Protein AF-A0A662J1Z6-F1 (afdb_mono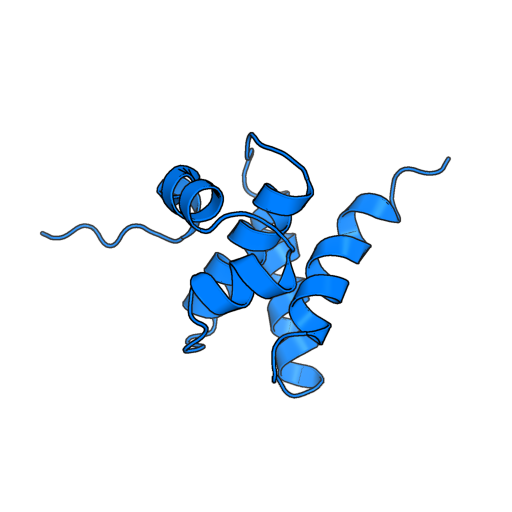mer_lite)

Foldseek 3Di:
DPDPCLLLVLLLQLLVLDPDDPVVSVQLSVQLVVLVVPDDDDDDSLLSSLLSSLLSCVVVVHPDDSVSSCVSSVHDSVSNVVVPVRNPDPPPD

Radius of gyration: 12.48 Å; chains: 1; bounding box: 24×46×29 Å

Sequence (93 aa):
MLALTSRLGLPASIASKLCASGELRARLVSEALSILASKRIKGSPRSIAALAIYAAARKLGLHILREQVAEAAGVSITTMRRGRELAGGEQRG

pLDDT: mean 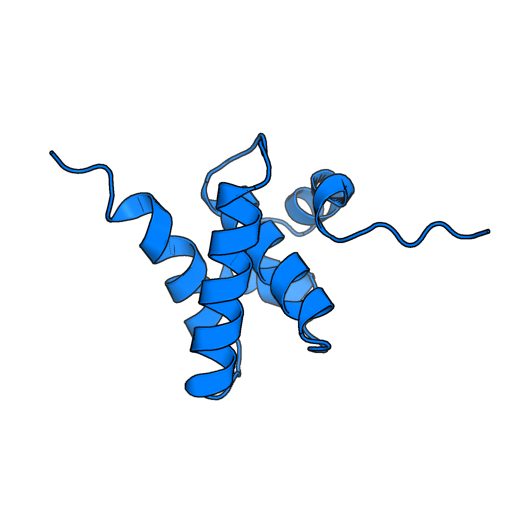78.16, std 16.23, range [35.97, 92.5]

Structure (mmCIF, N/CA/C/O backbone):
data_AF-A0A662J1Z6-F1
#
_entry.id   AF-A0A662J1Z6-F1
#
loop_
_atom_site.group_PDB
_atom_site.id
_atom_site.type_symbol
_atom_site.label_atom_id
_atom_site.label_alt_id
_atom_site.label_comp_id
_atom_site.label_asym_id
_atom_site.label_entity_id
_atom_site.label_seq_id
_atom_site.pdbx_PDB_ins_code
_atom_site.Cartn_x
_atom_site.Cartn_y
_atom_site.Cartn_z
_atom_site.occupancy
_atom_site.B_iso_or_equiv
_atom_site.auth_seq_id
_atom_site.auth_comp_id
_atom_site.auth_asym_id
_atom_site.auth_atom_id
_atom_site.pdbx_PDB_model_num
ATOM 1 N N . MET A 1 1 ? -10.667 -18.775 -15.144 1.00 42.22 1 MET A N 1
ATOM 2 C CA . MET A 1 1 ? -11.122 -17.797 -14.125 1.00 42.22 1 MET A CA 1
ATOM 3 C C . MET A 1 1 ? -10.067 -17.649 -13.017 1.00 42.22 1 MET A C 1
ATOM 5 O O . MET A 1 1 ? -10.193 -18.292 -11.990 1.00 42.22 1 MET A O 1
ATOM 9 N N . LEU A 1 2 ? -9.007 -16.849 -13.207 1.00 44.91 2 LEU A N 1
ATOM 10 C CA . LEU A 1 2 ? -7.917 -16.671 -12.216 1.00 44.91 2 LEU A CA 1
ATOM 11 C C . LEU A 1 2 ? -7.346 -15.232 -12.257 1.00 44.91 2 LEU A C 1
ATOM 13 O O . LEU A 1 2 ? -6.152 -15.028 -12.424 1.00 44.91 2 LEU A O 1
ATOM 17 N N . ALA A 1 3 ? -8.201 -14.206 -12.171 1.00 45.06 3 ALA A N 1
ATOM 18 C CA . ALA A 1 3 ? -7.752 -12.802 -12.220 1.00 45.06 3 ALA A CA 1
ATOM 19 C C . ALA A 1 3 ? -8.258 -11.920 -11.060 1.00 45.06 3 ALA A C 1
ATOM 21 O O . ALA A 1 3 ? -8.013 -10.714 -11.064 1.00 45.06 3 ALA A O 1
ATOM 22 N N . LEU A 1 4 ? -8.952 -12.489 -10.062 1.00 44.50 4 LEU A N 1
ATOM 23 C CA . LEU A 1 4 ? -9.423 -11.726 -8.893 1.00 44.50 4 LEU A CA 1
ATOM 24 C C . LEU A 1 4 ? -8.471 -11.780 -7.687 1.00 44.50 4 LEU A C 1
ATOM 26 O O . LEU A 1 4 ? -8.374 -10.800 -6.951 1.00 44.50 4 LEU A O 1
ATOM 30 N N . THR A 1 5 ? -7.711 -12.863 -7.501 1.00 48.12 5 THR A N 1
ATOM 31 C CA . THR A 1 5 ? -6.786 -13.005 -6.357 1.00 48.12 5 THR A CA 1
ATOM 32 C C . THR A 1 5 ? -5.592 -12.050 -6.438 1.00 48.12 5 THR A C 1
ATOM 34 O O . THR A 1 5 ? -5.070 -11.606 -5.417 1.00 48.12 5 THR A O 1
ATOM 37 N N . SER A 1 6 ? -5.201 -11.646 -7.647 1.00 50.75 6 SER A N 1
ATOM 38 C CA . SER A 1 6 ? -4.038 -10.783 -7.888 1.00 50.75 6 SER A CA 1
ATOM 39 C C . SER A 1 6 ? -4.270 -9.324 -7.476 1.00 50.75 6 SER A C 1
ATOM 41 O O . SER A 1 6 ? -3.318 -8.627 -7.131 1.00 50.75 6 SER A O 1
ATOM 43 N N . ARG A 1 7 ? -5.522 -8.841 -7.509 1.00 51.91 7 ARG A N 1
ATOM 44 C CA . ARG A 1 7 ? -5.846 -7.427 -7.233 1.00 51.91 7 ARG A CA 1
ATOM 45 C C . ARG A 1 7 ? -6.031 -7.124 -5.747 1.00 51.91 7 ARG A C 1
ATOM 47 O O . ARG A 1 7 ? -5.719 -6.017 -5.322 1.00 51.91 7 ARG A O 1
ATOM 54 N N . LEU A 1 8 ? -6.484 -8.104 -4.965 1.00 55.50 8 LEU A N 1
ATOM 55 C CA . LEU A 1 8 ? -6.730 -7.950 -3.526 1.00 55.50 8 LEU A CA 1
ATOM 56 C C . LEU A 1 8 ? -5.513 -8.329 -2.662 1.00 55.50 8 LEU A C 1
ATOM 58 O O . LEU A 1 8 ? -5.352 -7.800 -1.565 1.00 55.50 8 LEU A O 1
ATOM 62 N N . GLY A 1 9 ? -4.633 -9.211 -3.152 1.00 73.56 9 GLY A N 1
ATOM 63 C CA . GLY A 1 9 ? -3.519 -9.739 -2.355 1.00 73.56 9 GLY A CA 1
ATOM 64 C C . GLY A 1 9 ? -2.359 -8.762 -2.137 1.00 73.56 9 GLY A C 1
ATOM 65 O O . GLY A 1 9 ? -1.741 -8.765 -1.074 1.00 73.56 9 GLY A O 1
ATOM 66 N N . LEU A 1 10 ? -2.066 -7.896 -3.115 1.00 79.69 10 LEU A N 1
ATOM 67 C CA . LEU A 1 10 ? -0.923 -6.977 -3.030 1.00 79.69 10 LEU A CA 1
ATOM 68 C C . LEU A 1 10 ? -1.093 -5.906 -1.936 1.00 79.69 10 LEU A C 1
ATOM 70 O O . LEU A 1 10 ? -0.173 -5.763 -1.131 1.00 79.69 10 LEU A O 1
ATOM 74 N N . PRO A 1 11 ? -2.235 -5.191 -1.829 1.00 79.81 11 PRO A N 1
ATOM 75 C CA . PRO A 1 11 ? -2.441 -4.225 -0.750 1.00 79.81 11 PRO A CA 1
ATOM 76 C C . PRO A 1 11 ? -2.372 -4.878 0.636 1.00 79.81 11 PRO A C 1
ATOM 78 O O . PRO A 1 11 ? -1.701 -4.356 1.522 1.00 79.81 11 PRO A O 1
ATOM 81 N N . ALA A 1 12 ? -2.991 -6.051 0.807 1.00 81.25 12 ALA A N 1
ATOM 82 C CA . ALA A 1 12 ? -2.971 -6.791 2.068 1.00 81.25 12 ALA A CA 1
ATOM 83 C C . ALA A 1 12 ? -1.558 -7.257 2.458 1.00 81.25 12 ALA A C 1
ATOM 85 O O . ALA A 1 12 ? -1.165 -7.119 3.614 1.00 81.25 12 ALA A O 1
ATOM 86 N N . SER A 1 13 ? -0.773 -7.743 1.491 1.00 84.19 13 SER A N 1
ATOM 87 C CA . SER A 1 13 ? 0.612 -8.173 1.717 1.00 84.19 13 SER A CA 1
ATOM 88 C C . SER A 1 13 ? 1.566 -7.017 2.023 1.00 84.19 13 SER A C 1
ATOM 90 O O . SER A 1 13 ? 2.559 -7.220 2.718 1.00 84.19 13 SER A O 1
ATOM 92 N N . ILE A 1 14 ? 1.315 -5.821 1.488 1.00 84.06 14 ILE A N 1
ATOM 93 C CA . ILE A 1 14 ? 2.092 -4.625 1.835 1.00 84.06 14 ILE A CA 1
ATOM 94 C C . ILE A 1 14 ? 1.690 -4.163 3.237 1.00 84.06 14 ILE A C 1
ATOM 96 O O . ILE A 1 14 ? 2.551 -3.936 4.080 1.00 84.06 14 ILE A O 1
ATOM 100 N N . ALA A 1 15 ? 0.385 -4.092 3.512 1.00 82.88 15 ALA A N 1
ATOM 101 C CA . ALA A 1 15 ? -0.148 -3.665 4.800 1.00 82.88 15 ALA A CA 1
ATOM 102 C C . ALA A 1 15 ? 0.264 -4.584 5.961 1.00 82.88 15 ALA A C 1
ATOM 104 O O . ALA A 1 15 ? 0.436 -4.104 7.076 1.00 82.88 15 ALA A O 1
ATOM 105 N N . SER A 1 16 ? 0.450 -5.887 5.724 1.00 85.38 16 SER A N 1
ATOM 106 C CA . SER A 1 16 ? 0.915 -6.825 6.755 1.00 85.38 16 SER A CA 1
ATOM 107 C C . SER A 1 16 ? 2.359 -6.591 7.195 1.00 85.38 16 SER A C 1
ATOM 109 O O . SER A 1 16 ? 2.709 -6.966 8.310 1.00 85.38 16 SER A O 1
ATOM 111 N N . LYS A 1 17 ? 3.180 -5.967 6.344 1.00 86.25 17 LYS A N 1
ATOM 112 C CA . LYS A 1 17 ? 4.562 -5.580 6.661 1.00 86.25 17 LYS A CA 1
ATOM 113 C C . LYS A 1 17 ? 4.658 -4.215 7.338 1.00 86.25 17 LYS A C 1
ATOM 115 O O . LYS A 1 17 ? 5.724 -3.845 7.814 1.00 86.25 17 LYS A O 1
ATOM 120 N N . LEU A 1 18 ? 3.563 -3.459 7.368 1.00 81.62 18 LEU A N 1
ATOM 121 C CA . LEU A 1 18 ? 3.478 -2.211 8.112 1.00 81.62 18 LEU A CA 1
ATOM 122 C C . LEU A 1 18 ? 3.052 -2.550 9.546 1.00 81.62 18 LEU A C 1
ATOM 124 O O . LEU A 1 18 ? 2.105 -3.312 9.746 1.00 81.62 18 LEU A O 1
ATOM 128 N N . CYS A 1 19 ? 3.745 -1.993 10.543 1.00 72.75 19 CYS A N 1
ATOM 129 C CA . CYS A 1 19 ? 3.444 -2.172 11.970 1.00 72.75 19 CYS A CA 1
ATOM 130 C C . CYS A 1 19 ? 2.118 -1.491 12.369 1.00 72.75 19 CYS A C 1
ATOM 132 O O . CYS A 1 19 ? 2.102 -0.519 13.117 1.00 72.75 19 CYS A O 1
ATOM 134 N N . ALA A 1 20 ? 0.997 -1.991 11.854 1.00 73.25 20 ALA A N 1
ATOM 135 C CA . ALA A 1 20 ? -0.356 -1.573 12.195 1.00 73.25 20 ALA A CA 1
ATOM 136 C C . ALA A 1 20 ? -1.100 -2.713 12.906 1.00 73.25 20 ALA A C 1
ATOM 138 O O . ALA A 1 20 ? -0.933 -3.892 12.555 1.00 73.25 20 ALA A O 1
ATOM 139 N N . SER A 1 21 ? -1.949 -2.353 13.877 1.00 83.00 21 SER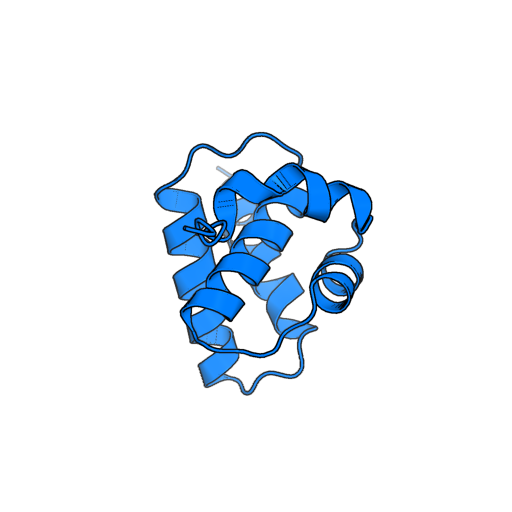 A N 1
ATOM 140 C CA . SER A 1 21 ? -2.876 -3.284 14.531 1.00 83.00 21 SER A CA 1
ATOM 141 C C . SER A 1 21 ? -3.803 -3.948 13.504 1.00 83.00 21 SER A C 1
ATOM 143 O O . SER A 1 21 ? -4.007 -3.419 12.408 1.00 83.00 21 SER A O 1
ATOM 145 N N . GLY A 1 22 ? -4.370 -5.113 13.835 1.00 82.81 22 GLY A N 1
ATOM 146 C CA . GLY A 1 22 ? -5.213 -5.878 12.904 1.00 82.81 22 GLY A CA 1
ATOM 147 C C . GLY A 1 22 ? -6.373 -5.063 12.318 1.00 82.81 22 GLY A C 1
ATOM 148 O O . GLY A 1 22 ? -6.603 -5.101 11.109 1.00 82.81 22 GLY A O 1
ATOM 149 N N . GLU A 1 23 ? -7.037 -4.251 13.143 1.00 87.44 23 GLU A N 1
ATOM 150 C CA . GLU A 1 23 ? -8.129 -3.383 12.693 1.00 87.44 23 GLU A CA 1
ATOM 151 C C . GLU A 1 23 ? -7.641 -2.229 11.805 1.00 87.44 23 GLU A C 1
ATOM 153 O O . GLU A 1 23 ? -8.210 -1.987 10.738 1.00 87.44 23 GLU A O 1
ATOM 158 N N . LEU A 1 24 ? -6.552 -1.549 12.184 1.00 87.00 24 LEU A N 1
ATOM 159 C CA . LEU A 1 24 ? -5.972 -0.488 11.355 1.00 87.00 24 LEU A CA 1
ATOM 160 C C . LEU A 1 24 ? -5.514 -1.025 10.000 1.00 87.00 24 LEU A C 1
ATOM 162 O O . LEU A 1 24 ? -5.707 -0.369 8.979 1.00 87.00 24 LEU A O 1
ATOM 166 N N . ARG A 1 25 ? -4.964 -2.240 9.971 1.00 89.19 25 ARG A N 1
ATOM 167 C CA . ARG A 1 25 ? -4.567 -2.922 8.739 1.00 89.19 25 ARG A CA 1
ATOM 168 C C . ARG A 1 25 ? -5.765 -3.190 7.833 1.00 89.19 25 ARG A C 1
ATOM 170 O O . ARG A 1 25 ? -5.683 -2.920 6.638 1.00 89.19 25 ARG A O 1
ATOM 177 N N . ALA A 1 26 ? -6.875 -3.678 8.385 1.00 88.56 26 ALA A N 1
ATOM 178 C CA . ALA A 1 26 ? -8.096 -3.915 7.620 1.00 88.56 26 ALA A CA 1
ATOM 179 C C . ALA A 1 26 ? -8.655 -2.609 7.028 1.00 88.56 26 ALA A C 1
ATOM 181 O O . ALA A 1 26 ? -8.955 -2.556 5.834 1.00 88.56 26 ALA A O 1
ATOM 182 N N . ARG A 1 27 ? -8.705 -1.533 7.827 1.00 90.50 27 ARG A N 1
ATOM 183 C CA . ARG A 1 27 ? -9.121 -0.197 7.364 1.00 90.50 27 ARG A CA 1
ATOM 184 C C . ARG A 1 27 ? -8.203 0.336 6.264 1.00 90.50 27 ARG A C 1
ATOM 186 O O . ARG A 1 27 ? -8.689 0.826 5.249 1.00 90.50 27 ARG A O 1
ATOM 193 N N . LEU A 1 28 ? -6.890 0.179 6.429 1.00 90.44 28 LEU A N 1
ATOM 194 C CA . LEU A 1 28 ? -5.889 0.598 5.449 1.00 90.44 28 LEU A CA 1
ATOM 195 C C . LEU A 1 28 ? -6.068 -0.123 4.107 1.00 90.44 28 LEU A C 1
ATOM 197 O O . LEU A 1 28 ? -6.052 0.516 3.057 1.00 90.44 28 LEU A O 1
ATOM 201 N N . VAL A 1 29 ? -6.270 -1.443 4.138 1.00 92.19 29 VAL A N 1
ATOM 202 C CA . VAL A 1 29 ? -6.511 -2.248 2.933 1.00 92.19 29 VAL A CA 1
ATOM 203 C C . VAL A 1 29 ? -7.833 -1.860 2.277 1.00 92.19 29 VAL A C 1
ATOM 205 O O . VAL A 1 29 ? -7.857 -1.635 1.071 1.00 92.19 29 VAL A O 1
ATOM 208 N N . SER A 1 30 ? -8.912 -1.734 3.052 1.00 92.50 30 SER A N 1
ATOM 209 C CA . SER A 1 30 ? -10.229 -1.343 2.536 1.00 92.50 30 SER A CA 1
ATOM 210 C C . SER A 1 30 ? -10.179 0.012 1.827 1.00 92.50 30 SER A C 1
ATOM 212 O O . SER A 1 30 ? -10.664 0.157 0.704 1.00 92.50 30 SER A O 1
ATOM 214 N N . GLU A 1 31 ? -9.534 1.002 2.443 1.00 92.50 31 GLU A N 1
ATOM 215 C CA . GLU A 1 31 ? -9.396 2.335 1.862 1.00 92.50 31 GLU A CA 1
ATOM 216 C C . GLU A 1 31 ? -8.500 2.321 0.614 1.00 92.50 31 GLU A C 1
ATOM 218 O O . GLU A 1 31 ? -8.834 2.929 -0.404 1.00 92.50 31 GLU A O 1
ATOM 223 N N . ALA A 1 32 ? -7.399 1.563 0.634 1.00 90.94 32 ALA A N 1
ATOM 224 C CA . ALA A 1 32 ? -6.547 1.401 -0.540 1.00 90.94 32 ALA A CA 1
ATOM 225 C C . ALA A 1 32 ? -7.320 0.784 -1.716 1.00 90.94 32 ALA A C 1
ATOM 227 O O . ALA A 1 32 ? -7.199 1.260 -2.843 1.00 90.94 32 ALA A O 1
ATOM 228 N N . LEU A 1 33 ? -8.158 -0.226 -1.470 1.00 90.38 33 LEU A N 1
ATOM 229 C CA . LEU A 1 33 ? -9.010 -0.824 -2.500 1.00 90.38 33 LEU A CA 1
ATOM 230 C C . LEU A 1 33 ? -10.032 0.170 -3.060 1.00 90.38 33 LEU A C 1
ATOM 232 O O . LEU A 1 33 ? -10.224 0.212 -4.275 1.00 90.38 33 LEU A O 1
ATOM 236 N N . SER A 1 34 ? -10.623 1.014 -2.212 1.00 90.12 34 SER A N 1
ATOM 237 C CA . SER A 1 34 ? -11.518 2.096 -2.644 1.00 90.12 34 SER A CA 1
ATOM 238 C C . SER A 1 34 ? -10.808 3.094 -3.574 1.00 90.12 34 SER A C 1
ATOM 240 O O . SER A 1 34 ? -11.324 3.472 -4.631 1.00 90.12 34 SER A O 1
ATOM 242 N N . ILE A 1 35 ? -9.563 3.459 -3.254 1.00 88.12 35 ILE A N 1
ATOM 243 C CA . ILE A 1 35 ? -8.731 4.331 -4.099 1.00 88.12 35 ILE A CA 1
ATOM 244 C C . ILE A 1 35 ? -8.406 3.658 -5.441 1.00 88.12 35 ILE A C 1
ATOM 246 O O . ILE A 1 35 ? -8.476 4.300 -6.489 1.00 88.12 35 ILE A O 1
ATOM 250 N N . LEU A 1 36 ? -8.077 2.364 -5.427 1.00 86.69 36 LEU A N 1
ATOM 251 C CA . LEU A 1 36 ? -7.798 1.596 -6.643 1.00 86.69 36 LEU A CA 1
ATOM 252 C C . LEU A 1 36 ? -9.030 1.428 -7.537 1.00 86.69 36 LEU A C 1
ATOM 254 O O . LEU A 1 36 ? -8.892 1.403 -8.758 1.00 86.69 36 LEU A O 1
ATOM 258 N N . ALA A 1 37 ? -10.218 1.311 -6.946 1.00 86.81 37 ALA A N 1
ATOM 259 C CA . ALA A 1 37 ? -11.471 1.206 -7.685 1.00 86.81 37 ALA A CA 1
ATOM 260 C C . ALA A 1 37 ? -11.893 2.547 -8.310 1.00 86.81 37 ALA A C 1
ATOM 262 O O . ALA A 1 37 ? -12.451 2.565 -9.405 1.00 86.81 37 ALA A O 1
ATOM 263 N N . SER A 1 38 ? -11.609 3.665 -7.636 1.00 80.00 38 SER A N 1
ATOM 264 C CA . SER A 1 38 ? -12.040 5.007 -8.056 1.00 80.00 38 SER A CA 1
ATOM 265 C C . SER A 1 38 ? -11.087 5.708 -9.027 1.00 80.00 38 SER A C 1
ATOM 267 O O . SER A 1 38 ? -11.510 6.615 -9.745 1.00 80.00 38 SER A O 1
ATOM 269 N N . LYS A 1 39 ? -9.807 5.317 -9.087 1.00 77.12 39 LYS A N 1
ATOM 270 C CA . LYS A 1 39 ? -8.796 6.004 -9.906 1.00 77.12 39 LYS A CA 1
ATOM 271 C C . LYS A 1 39 ? -8.231 5.103 -11.002 1.00 77.12 39 LYS A C 1
ATOM 273 O O . LYS A 1 39 ? -7.836 3.966 -10.758 1.00 77.12 39 LYS A O 1
ATOM 278 N N . ARG A 1 40 ? -8.096 5.638 -12.222 1.00 73.62 40 ARG A N 1
ATOM 279 C CA . ARG A 1 40 ? -7.323 4.986 -13.292 1.00 73.62 40 ARG A CA 1
ATOM 280 C C . ARG A 1 40 ? -5.846 5.326 -13.150 1.00 73.62 40 ARG A C 1
ATOM 282 O O . ARG A 1 40 ? -5.396 6.380 -13.584 1.00 73.62 40 ARG A O 1
ATOM 289 N N . ILE A 1 41 ? -5.102 4.410 -12.547 1.00 72.12 41 ILE A N 1
ATOM 290 C CA . ILE A 1 41 ? -3.676 4.571 -12.259 1.00 72.12 41 ILE A CA 1
ATOM 291 C C . ILE A 1 41 ? -2.869 3.782 -13.282 1.00 72.12 41 ILE A C 1
ATOM 293 O O . ILE A 1 41 ? -3.131 2.600 -13.503 1.00 72.12 41 ILE A O 1
ATOM 297 N N . LYS A 1 42 ? -1.876 4.424 -13.898 1.00 74.81 42 LYS A N 1
ATOM 298 C CA . LYS A 1 42 ? -0.916 3.756 -14.783 1.00 74.81 42 LYS A CA 1
ATOM 299 C C . LYS A 1 42 ? 0.343 3.389 -14.000 1.00 74.81 42 LYS A C 1
ATOM 301 O O . LYS A 1 42 ? 0.828 4.174 -13.191 1.00 74.81 42 LYS A O 1
ATOM 306 N N . GLY A 1 43 ? 0.885 2.204 -14.255 1.00 80.06 43 GLY A N 1
ATOM 307 C CA . GLY A 1 43 ? 2.099 1.713 -13.608 1.00 80.06 43 GLY A CA 1
ATOM 308 C C . GLY A 1 43 ? 2.071 0.203 -13.410 1.00 80.06 43 GLY A C 1
ATOM 309 O O . GLY A 1 43 ? 1.119 -0.472 -13.800 1.00 80.06 43 GLY A O 1
ATOM 310 N N . SER A 1 44 ? 3.121 -0.332 -12.785 1.00 85.75 44 SER A N 1
ATOM 311 C CA . SER A 1 44 ? 3.118 -1.742 -12.397 1.00 85.75 44 SER A CA 1
ATOM 312 C C . SER A 1 44 ? 2.070 -1.986 -11.297 1.00 85.75 44 SER A C 1
ATOM 314 O O . SER A 1 44 ? 1.877 -1.109 -10.446 1.00 85.75 44 SER A O 1
ATOM 316 N N . PRO A 1 45 ? 1.434 -3.172 -11.236 1.00 87.00 45 PRO A N 1
ATOM 317 C CA . PRO A 1 45 ? 0.475 -3.506 -10.178 1.00 87.00 45 PRO A CA 1
ATOM 318 C C . PRO A 1 45 ? 1.024 -3.264 -8.765 1.00 87.00 45 PRO A C 1
ATOM 320 O O . PRO A 1 45 ? 0.309 -2.805 -7.877 1.00 87.00 45 PRO A O 1
ATOM 323 N N . ARG A 1 46 ? 2.325 -3.512 -8.575 1.00 88.25 46 ARG A N 1
ATOM 324 C CA . ARG A 1 46 ? 3.030 -3.343 -7.302 1.00 88.25 46 ARG A CA 1
ATOM 325 C C . ARG A 1 46 ? 3.190 -1.874 -6.921 1.00 88.25 46 ARG A C 1
ATOM 327 O O . ARG A 1 46 ? 2.902 -1.495 -5.792 1.00 88.25 46 ARG A O 1
ATOM 334 N N . SER A 1 47 ? 3.580 -1.039 -7.884 1.00 87.69 47 SER A N 1
ATOM 335 C CA . SER A 1 47 ? 3.676 0.416 -7.712 1.00 87.69 47 SER A CA 1
ATOM 336 C C . SER A 1 47 ? 2.315 1.033 -7.408 1.00 87.69 47 SER A C 1
ATOM 338 O O . SE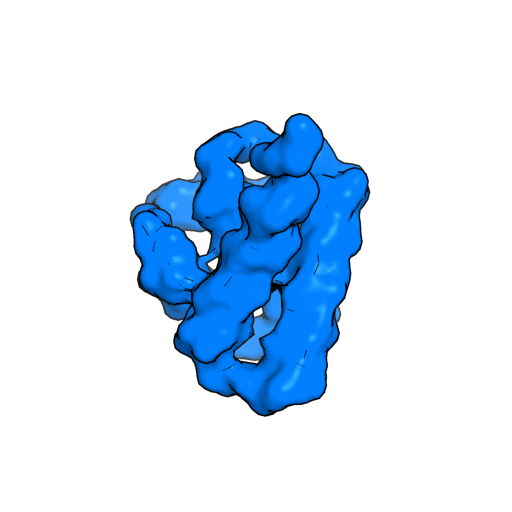R A 1 47 ? 2.203 1.878 -6.526 1.00 87.69 47 SER A O 1
ATOM 340 N N . ILE A 1 48 ? 1.277 0.580 -8.112 1.00 89.06 48 ILE A N 1
ATOM 341 C CA . ILE A 1 48 ? -0.101 1.037 -7.933 1.00 89.06 48 ILE A CA 1
ATOM 342 C C . ILE A 1 48 ? -0.608 0.685 -6.525 1.00 89.06 48 ILE A C 1
ATOM 344 O O . ILE A 1 48 ? -1.119 1.558 -5.826 1.00 89.06 48 ILE A O 1
ATOM 348 N N . ALA A 1 49 ? -0.402 -0.556 -6.072 1.00 90.06 49 ALA A N 1
ATOM 349 C CA . ALA A 1 49 ? -0.773 -0.979 -4.722 1.00 90.06 49 ALA A CA 1
ATOM 350 C C . ALA A 1 49 ? -0.004 -0.207 -3.635 1.00 90.06 49 ALA A C 1
ATOM 352 O O . ALA A 1 49 ? -0.612 0.247 -2.668 1.00 90.06 49 ALA A O 1
ATOM 353 N N . ALA A 1 50 ? 1.305 0.009 -3.812 1.00 90.62 50 ALA A N 1
ATOM 354 C CA . ALA A 1 50 ? 2.119 0.802 -2.889 1.00 90.62 50 ALA A CA 1
ATOM 355 C C . ALA A 1 50 ? 1.599 2.244 -2.764 1.00 90.62 50 ALA A C 1
ATOM 357 O O . ALA A 1 50 ? 1.444 2.776 -1.666 1.00 90.62 50 ALA A O 1
ATOM 358 N N . LEU A 1 51 ? 1.272 2.878 -3.891 1.00 89.06 51 LEU A N 1
ATOM 359 C CA . LEU A 1 51 ? 0.734 4.236 -3.902 1.00 89.06 51 LEU A CA 1
ATOM 360 C C . LEU A 1 51 ? -0.653 4.323 -3.257 1.00 89.06 51 LEU A C 1
ATOM 362 O O . LEU A 1 51 ? -0.917 5.276 -2.525 1.00 89.06 51 LEU A O 1
ATOM 366 N N . ALA A 1 52 ? -1.521 3.339 -3.497 1.00 90.81 52 ALA A N 1
ATOM 367 C CA . ALA A 1 52 ? -2.837 3.282 -2.871 1.00 90.81 52 ALA A CA 1
ATOM 368 C C . ALA A 1 52 ? -2.745 3.092 -1.352 1.00 90.81 52 ALA A C 1
ATOM 370 O O . ALA A 1 52 ? -3.450 3.780 -0.621 1.00 90.81 52 ALA A O 1
ATOM 371 N N . ILE A 1 53 ? -1.833 2.238 -0.872 1.00 91.94 53 ILE A N 1
ATOM 372 C CA . ILE A 1 53 ? -1.570 2.060 0.564 1.00 91.94 53 ILE A CA 1
ATOM 373 C C . ILE A 1 53 ? -1.071 3.359 1.197 1.00 91.94 53 ILE A C 1
ATOM 375 O O . ILE A 1 53 ? -1.566 3.762 2.246 1.00 91.94 53 ILE A O 1
ATOM 379 N N . TYR A 1 54 ? -0.138 4.056 0.549 1.00 91.25 54 TYR A N 1
ATOM 380 C CA . TYR A 1 54 ? 0.354 5.336 1.053 1.00 91.25 54 TYR A CA 1
ATOM 381 C C . TYR A 1 54 ? -0.741 6.416 1.081 1.00 91.25 54 TYR A C 1
ATOM 383 O O . TYR A 1 54 ? -0.862 7.159 2.052 1.00 91.25 54 TYR A O 1
ATOM 391 N N . ALA A 1 55 ? -1.570 6.499 0.038 1.00 89.00 55 ALA A N 1
ATOM 392 C CA . ALA A 1 55 ? -2.692 7.433 -0.004 1.00 89.00 55 ALA A CA 1
ATOM 393 C C . ALA A 1 55 ? -3.757 7.107 1.062 1.00 89.00 55 ALA A C 1
ATOM 395 O O . ALA A 1 55 ? -4.240 8.017 1.733 1.00 89.00 55 ALA A O 1
ATOM 396 N N . ALA A 1 56 ? -4.065 5.824 1.267 1.00 91.06 56 ALA A N 1
ATOM 397 C CA . ALA A 1 56 ? -4.948 5.359 2.332 1.00 91.06 56 ALA A CA 1
ATOM 398 C C . ALA A 1 56 ? -4.397 5.716 3.719 1.00 91.06 56 ALA A C 1
ATOM 400 O O . ALA A 1 56 ? -5.130 6.253 4.543 1.00 91.06 56 ALA A O 1
ATOM 401 N N . ALA A 1 57 ? -3.099 5.496 3.957 1.00 90.88 57 ALA A N 1
ATOM 402 C CA . ALA A 1 57 ? -2.443 5.854 5.212 1.00 90.88 57 ALA A CA 1
ATOM 403 C C . ALA A 1 57 ? -2.598 7.348 5.516 1.00 90.88 57 ALA A C 1
ATOM 405 O O . ALA A 1 57 ? -3.029 7.707 6.608 1.00 90.88 57 ALA A O 1
ATOM 406 N N . ARG A 1 58 ? -2.342 8.213 4.524 1.00 89.88 58 ARG A N 1
ATOM 407 C CA . ARG A 1 58 ? -2.542 9.663 4.666 1.00 89.88 58 ARG A CA 1
ATOM 408 C C . ARG A 1 58 ? -3.993 10.027 4.963 1.00 89.88 58 ARG A C 1
ATOM 410 O O . ARG A 1 58 ? -4.234 10.852 5.837 1.00 89.88 58 ARG A O 1
ATOM 417 N N . LYS A 1 59 ? -4.953 9.417 4.262 1.00 88.31 59 LYS A N 1
ATOM 418 C CA . LYS A 1 59 ? -6.385 9.677 4.474 1.00 88.31 59 LYS A CA 1
ATOM 419 C C . LYS A 1 59 ? -6.858 9.237 5.864 1.00 88.31 59 LYS A C 1
ATOM 421 O O . LYS A 1 59 ? -7.722 9.886 6.439 1.00 88.31 59 LYS A O 1
ATOM 426 N N . LEU A 1 60 ? -6.270 8.175 6.412 1.00 87.19 60 LEU A N 1
ATOM 427 C CA . LEU A 1 60 ? -6.539 7.6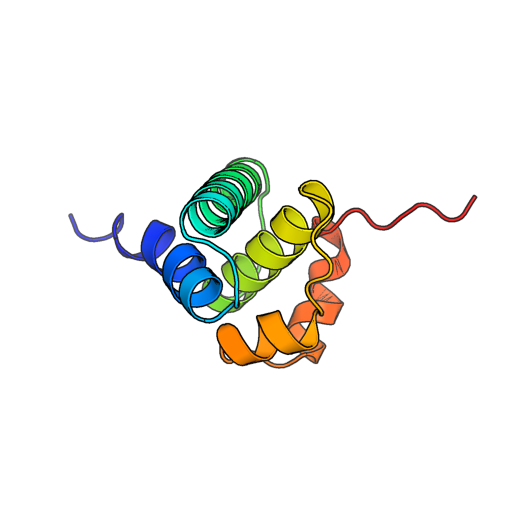82 7.765 1.00 87.19 60 LEU A CA 1
ATOM 428 C C . LEU A 1 60 ? -5.733 8.414 8.857 1.00 87.19 60 LEU A C 1
ATOM 430 O O . LEU A 1 60 ? -5.818 8.027 10.018 1.00 87.19 60 LEU A O 1
ATOM 434 N N . GLY A 1 61 ? -4.939 9.436 8.510 1.00 88.31 61 GLY A N 1
ATOM 435 C CA . GLY A 1 61 ? -4.111 10.176 9.470 1.00 88.31 61 GLY A CA 1
ATOM 436 C C . GLY A 1 61 ? -2.926 9.377 10.027 1.00 88.31 61 GLY A C 1
ATOM 437 O O . GLY A 1 61 ? -2.394 9.714 11.080 1.00 88.31 61 GLY A O 1
ATOM 438 N N . LEU A 1 62 ? -2.506 8.306 9.348 1.00 87.06 62 LEU A N 1
ATOM 439 C CA . LEU A 1 62 ? -1.386 7.473 9.777 1.00 87.06 62 LEU A CA 1
ATOM 440 C C . LEU A 1 62 ? -0.053 8.067 9.310 1.00 87.06 62 LEU A C 1
ATOM 442 O O . LEU A 1 62 ? 0.146 8.344 8.124 1.00 87.06 62 LEU A O 1
ATOM 446 N N . HIS A 1 63 ? 0.900 8.176 10.237 1.00 87.06 63 HIS A N 1
ATOM 447 C CA . HIS A 1 63 ? 2.269 8.627 9.974 1.00 87.06 63 HIS A CA 1
ATOM 448 C C . HIS A 1 63 ? 3.137 7.501 9.391 1.00 87.06 63 HIS A C 1
ATOM 450 O O . HIS A 1 63 ? 4.130 7.089 9.982 1.00 87.06 63 HIS A O 1
ATOM 456 N N . ILE A 1 64 ? 2.748 6.977 8.228 1.00 88.31 64 ILE A N 1
ATOM 457 C CA . ILE A 1 64 ? 3.539 5.984 7.492 1.00 88.31 64 ILE A CA 1
ATOM 458 C C . ILE A 1 64 ? 4.408 6.712 6.464 1.00 88.31 64 ILE A C 1
ATOM 460 O O . ILE A 1 64 ? 3.903 7.447 5.608 1.00 88.31 64 ILE A O 1
ATOM 464 N N . LEU A 1 65 ? 5.720 6.493 6.533 1.00 88.88 65 LEU A N 1
ATOM 465 C CA . LEU A 1 65 ? 6.674 7.088 5.603 1.00 88.88 65 LEU A CA 1
ATOM 466 C C . LEU A 1 65 ? 6.590 6.421 4.231 1.00 88.88 65 LEU A C 1
ATOM 468 O O . LEU A 1 65 ? 6.281 5.237 4.087 1.00 88.88 65 LEU A O 1
ATOM 472 N N . ARG A 1 66 ? 6.902 7.191 3.190 1.00 88.69 66 ARG A N 1
ATOM 473 C CA . ARG A 1 66 ? 6.851 6.708 1.805 1.00 88.69 66 ARG A CA 1
ATOM 474 C C . ARG A 1 66 ? 7.882 5.600 1.578 1.00 88.69 66 ARG A C 1
ATOM 476 O O . ARG A 1 66 ? 7.612 4.645 0.861 1.00 88.69 66 ARG A O 1
ATOM 483 N N . GLU A 1 67 ? 9.027 5.722 2.235 1.00 90.31 67 GLU A N 1
ATOM 484 C CA . GLU A 1 67 ? 10.144 4.784 2.261 1.00 90.31 67 GLU A CA 1
ATOM 485 C C . GLU A 1 67 ? 9.716 3.430 2.835 1.00 90.31 67 GLU A C 1
ATOM 487 O O . GLU A 1 67 ? 9.968 2.405 2.210 1.00 90.31 67 GLU A O 1
ATOM 492 N N . GLN A 1 68 ? 8.968 3.429 3.944 1.00 90.56 68 GLN A N 1
ATOM 493 C CA . GLN A 1 68 ? 8.451 2.202 4.562 1.00 90.56 68 GLN A CA 1
ATOM 494 C C . GLN A 1 68 ? 7.499 1.454 3.625 1.00 90.56 68 GLN A C 1
ATOM 496 O O . GLN A 1 68 ? 7.541 0.230 3.518 1.00 90.56 68 GLN A O 1
ATOM 501 N N . VAL A 1 69 ? 6.643 2.185 2.906 1.00 90.94 69 VAL A N 1
ATOM 502 C CA . VAL A 1 69 ? 5.734 1.574 1.927 1.00 90.94 69 VAL A CA 1
ATOM 503 C C . VAL A 1 69 ? 6.501 1.057 0.711 1.00 90.94 69 VAL A C 1
ATOM 505 O O . VAL A 1 69 ? 6.187 -0.024 0.212 1.00 90.94 69 VAL A O 1
ATOM 508 N N . ALA A 1 70 ? 7.508 1.799 0.243 1.00 90.81 70 ALA A N 1
ATOM 509 C CA . ALA A 1 70 ? 8.355 1.398 -0.878 1.00 90.81 70 ALA A CA 1
ATOM 510 C C . ALA A 1 70 ? 9.096 0.090 -0.567 1.00 90.81 70 ALA A C 1
ATOM 512 O O . ALA A 1 70 ? 9.048 -0.849 -1.362 1.00 90.81 70 ALA A O 1
ATOM 513 N N . GLU A 1 71 ? 9.699 0.009 0.618 1.00 91.56 71 GLU A N 1
ATOM 514 C CA . GLU A 1 71 ? 10.383 -1.175 1.132 1.00 91.56 71 GLU A CA 1
ATOM 515 C C . GLU A 1 71 ? 9.422 -2.362 1.285 1.00 91.56 71 GLU A C 1
ATOM 517 O O . GLU A 1 71 ? 9.656 -3.430 0.715 1.00 91.56 71 GLU A O 1
ATOM 522 N N . ALA A 1 72 ? 8.278 -2.167 1.952 1.00 90.75 72 ALA A N 1
ATOM 523 C CA . ALA A 1 72 ? 7.266 -3.210 2.126 1.00 90.75 72 ALA A CA 1
ATOM 524 C C . ALA A 1 72 ? 6.771 -3.770 0.779 1.00 90.75 72 ALA A C 1
ATOM 526 O O . ALA A 1 72 ? 6.579 -4.986 0.616 1.00 90.75 72 ALA A O 1
ATOM 527 N N . ALA A 1 73 ? 6.603 -2.882 -0.202 1.00 89.31 73 ALA A N 1
ATOM 528 C CA . ALA A 1 73 ? 6.197 -3.219 -1.554 1.00 89.31 73 ALA A CA 1
ATOM 529 C C . ALA A 1 73 ? 7.337 -3.754 -2.431 1.00 89.31 73 ALA A C 1
ATOM 531 O O . ALA A 1 73 ? 7.039 -4.329 -3.476 1.00 89.31 73 ALA A O 1
ATOM 532 N N . GLY A 1 74 ? 8.605 -3.624 -2.038 1.00 91.06 74 GLY A N 1
ATOM 533 C CA . GLY A 1 74 ? 9.754 -3.996 -2.866 1.00 91.06 74 GLY A CA 1
ATOM 534 C C . GLY A 1 74 ? 9.847 -3.166 -4.151 1.00 91.06 74 GLY A C 1
ATOM 535 O O . GLY A 1 74 ? 10.110 -3.711 -5.221 1.00 91.06 74 GLY A O 1
ATOM 536 N N . VAL A 1 75 ? 9.554 -1.866 -4.070 1.00 89.62 75 VAL A N 1
ATOM 537 C CA . VAL A 1 75 ? 9.660 -0.916 -5.189 1.00 89.62 75 VAL A CA 1
ATOM 538 C C . VAL A 1 75 ? 10.619 0.216 -4.830 1.00 89.62 75 VAL A C 1
ATOM 540 O O . VAL A 1 75 ? 10.828 0.519 -3.660 1.00 89.62 75 VAL A O 1
ATOM 543 N N . SER A 1 76 ? 11.193 0.886 -5.831 1.00 88.56 76 SER A N 1
ATOM 544 C CA . SER A 1 76 ? 12.070 2.028 -5.564 1.00 88.56 76 SER A CA 1
ATOM 545 C C . SER A 1 76 ? 11.286 3.236 -5.035 1.00 88.56 76 SER A C 1
ATOM 547 O O . SER A 1 76 ? 10.175 3.534 -5.486 1.00 88.56 76 SER A O 1
ATOM 549 N N . ILE A 1 77 ? 11.907 4.025 -4.156 1.00 85.75 77 ILE A N 1
ATOM 550 C CA . ILE A 1 77 ? 11.334 5.295 -3.679 1.00 85.75 77 ILE A CA 1
ATOM 551 C C . ILE A 1 77 ? 11.055 6.280 -4.829 1.00 85.75 77 ILE A C 1
ATOM 553 O O . ILE A 1 77 ? 10.080 7.036 -4.813 1.00 85.75 77 ILE A O 1
ATOM 557 N N . THR A 1 78 ? 11.867 6.227 -5.891 1.00 84.38 78 THR A N 1
ATOM 558 C CA . THR A 1 78 ? 11.683 7.027 -7.111 1.00 84.38 78 THR A CA 1
ATOM 559 C C . THR A 1 78 ? 10.380 6.683 -7.834 1.00 84.38 78 THR A C 1
ATOM 561 O O . THR A 1 78 ? 9.718 7.578 -8.363 1.00 84.38 78 THR A O 1
ATOM 564 N N . THR A 1 79 ? 9.955 5.419 -7.786 1.00 81.44 79 THR A N 1
ATOM 565 C CA . THR A 1 79 ? 8.670 4.963 -8.332 1.00 81.44 79 THR A CA 1
ATOM 566 C C . THR A 1 79 ? 7.499 5.571 -7.562 1.00 81.44 79 THR A C 1
ATOM 568 O O . THR A 1 79 ? 6.524 6.021 -8.164 1.00 81.44 79 THR A O 1
ATOM 571 N N . MET A 1 80 ? 7.614 5.679 -6.236 1.00 78.62 80 MET A N 1
ATOM 572 C CA . MET A 1 80 ? 6.585 6.306 -5.401 1.00 78.62 80 MET A CA 1
ATOM 573 C C . MET A 1 80 ? 6.525 7.834 -5.540 1.00 78.62 80 MET A C 1
ATOM 575 O O . MET A 1 80 ? 5.454 8.419 -5.384 1.00 78.62 80 MET A O 1
ATOM 579 N N . ARG A 1 81 ? 7.640 8.496 -5.881 1.00 73.69 81 ARG A N 1
ATOM 580 C CA . ARG A 1 81 ? 7.671 9.944 -6.165 1.00 73.69 81 ARG A CA 1
ATOM 581 C C . ARG A 1 81 ? 6.886 10.328 -7.421 1.00 73.69 81 ARG A C 1
ATOM 583 O O . ARG A 1 81 ? 6.269 11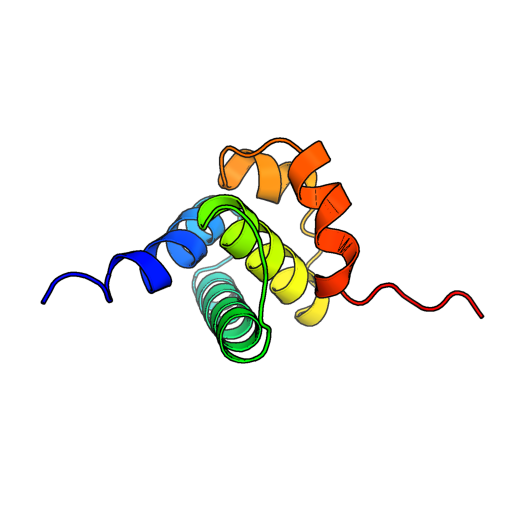.389 -7.435 1.00 73.69 81 ARG A O 1
ATOM 590 N N . ARG A 1 82 ? 6.887 9.476 -8.455 1.00 65.75 82 ARG A N 1
ATOM 591 C CA . ARG A 1 82 ? 6.153 9.727 -9.710 1.00 65.75 82 ARG A CA 1
ATOM 592 C C . ARG A 1 82 ? 4.634 9.647 -9.538 1.00 65.75 82 ARG A C 1
ATOM 594 O O . ARG A 1 82 ? 3.918 10.398 -10.181 1.00 65.75 82 ARG A O 1
ATOM 601 N N . GLY A 1 83 ? 4.142 8.822 -8.614 1.00 58.84 83 GLY A N 1
ATOM 602 C CA . GLY A 1 83 ? 2.709 8.660 -8.328 1.00 58.84 83 GLY A CA 1
ATOM 603 C C . GLY A 1 83 ? 2.057 9.784 -7.510 1.00 58.84 83 GLY A C 1
ATOM 604 O O . GLY A 1 83 ? 1.042 9.547 -6.851 1.00 58.84 83 GLY A O 1
ATOM 605 N N . ARG A 1 84 ? 2.635 10.996 -7.508 1.00 53.41 84 ARG A N 1
ATOM 606 C CA . ARG A 1 84 ? 2.179 12.159 -6.717 1.00 53.41 84 ARG A CA 1
ATOM 607 C C . ARG A 1 84 ? 0.702 12.509 -6.951 1.00 53.41 84 ARG A C 1
ATOM 609 O O . ARG A 1 84 ? 0.066 13.048 -6.052 1.00 53.41 84 ARG A O 1
ATOM 616 N N . GLU A 1 85 ? 0.152 12.122 -8.098 1.00 54.97 85 GLU A N 1
ATOM 617 C CA . GLU A 1 85 ? -1.249 12.317 -8.496 1.00 54.97 85 GLU A CA 1
ATOM 618 C C . GLU A 1 85 ? -2.269 11.629 -7.562 1.00 54.97 85 GLU A C 1
ATOM 620 O O . GLU A 1 85 ? -3.443 11.997 -7.526 1.00 54.97 85 GLU A O 1
ATOM 625 N N . LEU A 1 86 ? -1.851 10.645 -6.757 1.00 56.09 86 LEU A N 1
ATOM 626 C CA . LEU A 1 86 ? -2.774 9.850 -5.939 1.00 56.09 86 LEU A CA 1
ATOM 627 C C . LEU A 1 86 ? -2.964 10.350 -4.522 1.00 56.09 86 LEU A C 1
ATOM 629 O O . LEU A 1 86 ? -4.066 10.233 -3.987 1.00 56.09 86 LEU A O 1
ATOM 633 N N . ALA A 1 87 ? -1.900 10.880 -3.928 1.00 50.41 87 ALA A N 1
ATOM 634 C CA . ALA A 1 87 ? -1.828 11.091 -2.492 1.00 50.41 87 ALA A CA 1
ATOM 635 C C . ALA A 1 87 ? -2.526 12.372 -2.020 1.00 50.41 87 ALA A C 1
ATOM 637 O O . ALA A 1 87 ? -2.438 12.663 -0.834 1.00 50.41 87 ALA A O 1
ATOM 638 N N . GLY A 1 88 ? -3.169 13.141 -2.906 1.00 48.34 88 GLY A N 1
ATOM 639 C CA . GLY A 1 88 ? -3.606 14.496 -2.580 1.00 48.34 88 GLY A CA 1
ATOM 640 C C . GLY A 1 88 ? -2.370 15.363 -2.371 1.00 48.34 88 GLY A C 1
ATOM 641 O O . GLY A 1 88 ? -1.838 15.482 -1.264 1.00 48.34 88 GLY A O 1
ATOM 642 N N . GLY A 1 89 ? -1.837 15.891 -3.471 1.00 45.22 89 GLY A N 1
ATOM 643 C CA . GLY A 1 89 ? -0.937 17.027 -3.378 1.00 45.22 89 GLY A CA 1
ATOM 644 C C . GLY A 1 89 ? -1.727 18.157 -2.740 1.00 45.22 89 GLY A C 1
ATOM 645 O O . GLY A 1 89 ? -2.657 18.664 -3.352 1.00 45.22 89 GLY A O 1
ATOM 646 N N . GLU A 1 90 ? -1.386 18.476 -1.500 1.00 44.88 90 GLU A N 1
ATOM 647 C CA . GLU A 1 90 ? -1.747 19.729 -0.859 1.00 44.88 90 GLU A CA 1
ATOM 648 C C . GLU A 1 90 ? -1.410 20.850 -1.852 1.00 44.88 90 GLU A C 1
ATOM 650 O O . GLU A 1 90 ? -0.250 21.009 -2.255 1.00 44.88 90 GLU A O 1
ATOM 655 N N . GLN A 1 91 ? -2.443 21.539 -2.339 1.00 45.38 91 GLN A N 1
ATOM 656 C CA . GLN A 1 91 ? -2.283 22.838 -2.970 1.00 45.38 91 GLN A CA 1
ATOM 657 C C . GLN A 1 91 ? -1.698 23.742 -1.888 1.00 45.38 91 GLN A C 1
ATOM 659 O O . GLN A 1 91 ? -2.393 24.125 -0.954 1.00 45.38 91 GLN A O 1
ATOM 664 N N . ARG A 1 92 ? -0.401 24.037 -1.992 1.00 41.47 92 ARG A N 1
ATOM 665 C CA . ARG A 1 92 ? 0.153 25.243 -1.382 1.00 41.47 92 ARG A CA 1
ATOM 666 C C . ARG A 1 92 ? -0.485 26.423 -2.115 1.00 41.47 92 ARG A C 1
ATOM 668 O O . ARG A 1 92 ? -0.087 26.705 -3.245 1.00 41.47 92 ARG A O 1
ATOM 675 N N . GLY A 1 93 ? -1.506 27.008 -1.500 1.00 35.97 93 GLY A N 1
ATOM 676 C CA . GLY A 1 93 ? -1.932 28.391 -1.689 1.00 35.97 93 GLY A CA 1
ATOM 677 C C . GLY A 1 93 ? -1.557 29.151 -0.434 1.00 35.97 93 GLY A C 1
ATOM 678 O O . GLY A 1 93 ? -1.867 28.612 0.651 1.00 35.97 93 GLY A O 1
#

Secondary structure (DSSP, 8-state):
---SHHHHHHHHHHHTTS---HHHHHHHHHHHHHHHHH----S-HHHHHHHHHHHHHHHTT----HHHHHHHHT--HHHHHHTTTSS------